Protein AF-A0A815EMI4-F1 (afdb_monomer_lite)

Secondary structure (DSSP, 8-state):
--SHHHHHHHHHHHHHHHHHHHHHHHHTT---SSHHHHHHHHHHHHHHHHHHHHHHHH-TT-SS-----TTTTS-HHHHHTSPPPP-PPPPP------------S---GGGGT--PPPPSSS--EEEE------S----TT-------EEEEEEEEEEETTEEEEEEE-SS---

pLDDT: mean 71.38, std 17.67, range [38.12, 97.75]

Structure (mmCIF, N/CA/C/O backbone):
data_AF-A0A815EMI4-F1
#
_entry.id   AF-A0A815EMI4-F1
#
loop_
_atom_site.group_PDB
_atom_site.id
_atom_site.type_symbol
_atom_site.label_atom_id
_atom_site.label_alt_id
_atom_site.label_comp_id
_atom_site.label_asym_id
_atom_site.label_entity_id
_atom_site.label_seq_id
_atom_site.pdbx_PDB_ins_code
_atom_site.Cartn_x
_atom_site.Cartn_y
_atom_site.Cartn_z
_atom_site.occupancy
_atom_site.B_iso_or_equiv
_atom_site.auth_seq_id
_atom_site.auth_comp_id
_atom_site.auth_asym_id
_atom_site.auth_atom_id
_atom_site.pdbx_PDB_model_num
ATOM 1 N N . MET A 1 1 ? -18.041 41.037 6.151 1.00 40.00 1 MET A N 1
ATOM 2 C CA . MET A 1 1 ? -18.654 39.851 5.514 1.00 40.00 1 MET A CA 1
ATOM 3 C C . MET A 1 1 ? -17.546 38.973 4.920 1.00 40.00 1 MET A C 1
ATOM 5 O O . MET A 1 1 ? -17.189 39.143 3.767 1.00 40.00 1 MET A O 1
ATOM 9 N N . LYS A 1 2 ? -16.897 38.127 5.737 1.00 45.59 2 LYS A N 1
ATOM 10 C CA . LYS A 1 2 ? -15.778 37.242 5.325 1.00 45.59 2 LYS A CA 1
ATOM 11 C C . LYS A 1 2 ? -15.864 35.826 5.931 1.00 45.59 2 LYS A C 1
ATOM 13 O O . LYS A 1 2 ? -14.931 35.052 5.795 1.00 45.59 2 LYS A O 1
ATOM 18 N N . LEU A 1 3 ? -16.990 35.471 6.566 1.00 38.12 3 LEU A N 1
ATOM 19 C CA . LEU A 1 3 ? -17.166 34.174 7.240 1.00 38.12 3 LEU A CA 1
ATOM 20 C C . LEU A 1 3 ? -17.794 33.065 6.371 1.00 38.12 3 LEU A C 1
ATOM 22 O O . LEU A 1 3 ? -17.819 31.919 6.796 1.00 38.12 3 LEU A O 1
ATOM 26 N N . ILE A 1 4 ? -18.286 33.363 5.164 1.00 48.69 4 ILE A N 1
ATOM 27 C CA . ILE A 1 4 ? -19.070 32.392 4.371 1.00 48.69 4 ILE A CA 1
ATOM 28 C C . ILE A 1 4 ? -18.174 31.449 3.537 1.00 48.69 4 ILE A C 1
ATOM 30 O O . ILE A 1 4 ? -18.550 30.313 3.279 1.00 48.69 4 ILE A O 1
ATOM 34 N N . LEU A 1 5 ? -16.951 31.860 3.175 1.00 44.97 5 LEU A N 1
ATOM 35 C CA . LEU A 1 5 ? -16.058 31.074 2.303 1.00 44.97 5 LEU A CA 1
ATOM 36 C C . LEU A 1 5 ? -15.395 29.863 2.991 1.00 44.97 5 LEU A C 1
ATOM 38 O O . LEU A 1 5 ? -15.211 28.833 2.350 1.00 44.97 5 LEU A O 1
ATOM 42 N N . LEU A 1 6 ? -15.080 29.949 4.289 1.00 44.69 6 LEU A N 1
ATOM 43 C CA . LEU A 1 6 ? -14.430 28.855 5.033 1.00 44.69 6 LEU A CA 1
ATOM 44 C C . LEU A 1 6 ? -15.368 27.659 5.277 1.00 44.69 6 LEU A C 1
ATOM 46 O O . LEU A 1 6 ? -14.940 26.514 5.163 1.00 44.69 6 LEU A O 1
ATOM 50 N N . PHE A 1 7 ? -16.654 27.907 5.544 1.00 42.59 7 PHE A N 1
ATOM 51 C CA . PHE A 1 7 ? -17.636 26.842 5.790 1.00 42.59 7 PHE A CA 1
ATOM 52 C C . PHE A 1 7 ? -18.002 26.051 4.524 1.00 42.59 7 PHE A C 1
ATOM 54 O O . PHE A 1 7 ? -18.195 24.838 4.597 1.00 42.59 7 PHE A O 1
ATOM 61 N N . VAL A 1 8 ? -18.055 26.706 3.358 1.00 50.44 8 VAL A N 1
ATOM 62 C CA . VAL A 1 8 ? -18.383 26.047 2.078 1.00 50.44 8 VAL A CA 1
ATOM 63 C C . VAL A 1 8 ? -17.237 25.146 1.603 1.00 50.44 8 VAL A C 1
ATOM 65 O O . VAL A 1 8 ? -17.483 24.014 1.187 1.00 50.44 8 VAL A O 1
ATOM 68 N N . LEU A 1 9 ? -15.984 25.602 1.725 1.00 54.84 9 LEU A N 1
ATOM 69 C CA . LEU A 1 9 ? -14.799 24.797 1.399 1.00 54.84 9 LEU A CA 1
ATOM 70 C C . LEU A 1 9 ? -14.659 23.581 2.325 1.00 54.84 9 LEU A C 1
ATOM 72 O O . LEU A 1 9 ? -14.424 22.474 1.845 1.00 54.84 9 LEU A O 1
ATOM 76 N N . PHE A 1 10 ? -14.875 23.756 3.633 1.00 52.19 10 PHE A N 1
ATOM 77 C CA . PHE A 1 10 ? -14.837 22.648 4.592 1.00 52.19 10 PHE A CA 1
ATOM 78 C C . PHE A 1 10 ? -15.934 21.605 4.310 1.00 52.19 10 PHE A C 1
ATOM 80 O O . PHE A 1 10 ? -15.658 20.407 4.294 1.00 52.19 10 PHE A O 1
ATOM 87 N N . GLY A 1 11 ? -17.158 22.040 3.986 1.00 53.66 11 GLY A N 1
ATOM 88 C CA . GLY A 1 11 ? -18.260 21.138 3.624 1.00 53.66 11 GLY A CA 1
ATOM 89 C C . GLY A 1 11 ? -18.010 20.312 2.351 1.00 53.66 11 GLY A C 1
ATOM 90 O O . GLY A 1 11 ? -18.341 19.124 2.309 1.00 53.66 11 GLY A O 1
ATOM 91 N N . ALA A 1 12 ? -17.383 20.896 1.324 1.00 64.00 12 ALA A N 1
ATOM 92 C CA . ALA A 1 12 ? -17.044 20.196 0.079 1.00 64.00 12 ALA A CA 1
ATOM 93 C C . ALA A 1 12 ? -15.925 19.149 0.266 1.00 64.00 12 ALA A C 1
ATOM 95 O O . ALA A 1 12 ? -16.001 18.050 -0.279 1.00 64.00 12 ALA A O 1
ATOM 96 N N . VAL A 1 13 ? -14.912 19.450 1.083 1.00 60.75 13 VAL A N 1
ATOM 97 C CA . VAL A 1 13 ? -13.820 18.506 1.387 1.00 60.75 13 VAL A CA 1
ATOM 98 C C . VAL A 1 13 ? -14.321 17.334 2.241 1.00 60.75 13 VAL A C 1
ATOM 100 O O . VAL A 1 13 ? -14.020 16.178 1.941 1.00 60.75 13 VAL A O 1
ATOM 103 N N . VAL A 1 14 ? -15.147 17.606 3.259 1.00 61.53 14 VAL A N 1
ATOM 104 C CA . VAL A 1 14 ? -15.719 16.568 4.138 1.00 61.53 14 VAL A CA 1
ATOM 105 C C . VAL A 1 14 ? -16.671 15.636 3.380 1.00 61.53 14 VAL A C 1
ATOM 107 O O . VAL A 1 14 ? -16.657 14.422 3.609 1.00 61.53 14 VAL A O 1
ATOM 110 N N . SER A 1 15 ? -17.483 16.173 2.463 1.00 66.31 15 SER A N 1
ATOM 111 C CA . SER A 1 15 ? -18.373 15.356 1.625 1.00 66.31 15 SER A CA 1
ATOM 112 C C . SER A 1 15 ? -17.598 14.471 0.644 1.00 66.31 15 SER A C 1
ATOM 114 O O . SER A 1 15 ? -17.951 13.301 0.495 1.00 66.31 15 SER A O 1
ATOM 116 N N . ASN A 1 16 ? -16.497 14.967 0.068 1.00 80.69 16 ASN A N 1
ATOM 117 C CA . ASN A 1 16 ? -15.642 14.186 -0.829 1.00 80.69 16 ASN A CA 1
ATOM 118 C C . ASN A 1 16 ? -14.945 13.016 -0.104 1.00 80.69 16 ASN A C 1
ATOM 120 O O . ASN A 1 16 ? -15.070 11.869 -0.523 1.00 80.69 16 ASN A O 1
ATOM 124 N N . LEU A 1 17 ? -14.322 13.260 1.056 1.00 86.69 17 LEU A N 1
ATOM 125 C CA . LEU A 1 17 ? -13.687 12.195 1.853 1.00 86.69 17 LEU A CA 1
ATOM 126 C C . LEU A 1 17 ? -14.692 11.149 2.360 1.00 86.69 17 LEU A C 1
ATOM 128 O O . LEU A 1 17 ? -14.374 9.966 2.473 1.00 86.69 17 LEU A O 1
ATOM 132 N N . SER A 1 18 ? -15.921 11.569 2.668 1.00 89.44 18 SER A N 1
ATOM 133 C CA . SER A 1 18 ? -16.979 10.642 3.084 1.00 89.44 18 SER A CA 1
ATOM 134 C C . SER A 1 18 ? -17.436 9.743 1.933 1.00 89.44 18 SER A C 1
ATOM 136 O O . SER A 1 18 ? -17.688 8.557 2.150 1.0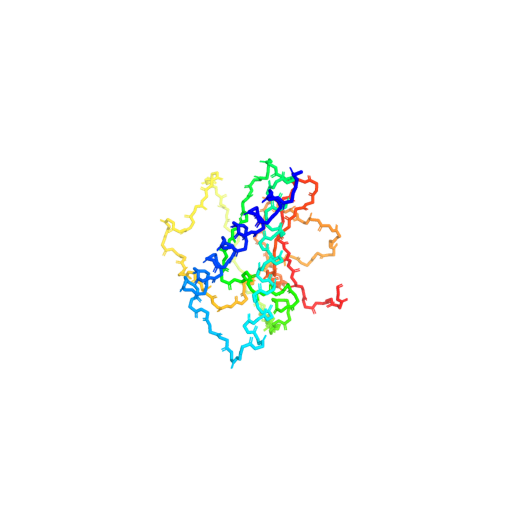0 89.44 18 SER A O 1
ATOM 138 N N . PHE A 1 19 ? -17.489 10.280 0.712 1.00 92.12 19 PHE A N 1
ATOM 139 C CA . PHE A 1 19 ? -17.741 9.498 -0.495 1.00 92.12 19 PHE A CA 1
ATOM 140 C C . PHE A 1 19 ? -16.586 8.532 -0.799 1.00 92.12 19 PHE A C 1
ATOM 142 O O . PHE A 1 19 ? -16.836 7.344 -1.006 1.00 92.12 19 PHE A O 1
ATOM 149 N N . GLU A 1 20 ? -15.334 9.001 -0.754 1.00 93.38 20 GLU A N 1
ATOM 150 C CA . GLU A 1 20 ? -14.140 8.166 -0.960 1.00 93.38 20 GLU A CA 1
ATOM 151 C C . GLU A 1 20 ? -14.076 7.011 0.045 1.00 93.38 20 GLU A C 1
ATOM 153 O O . GLU A 1 20 ? -13.843 5.872 -0.354 1.00 93.38 20 GLU A O 1
ATOM 158 N N . TRP A 1 21 ? -14.370 7.266 1.324 1.00 96.44 21 TRP A N 1
ATOM 159 C CA . TRP A 1 21 ? -14.460 6.221 2.348 1.00 96.44 21 TRP A CA 1
ATOM 160 C C . TRP A 1 21 ? -15.550 5.189 2.035 1.00 96.44 21 TRP A C 1
ATOM 162 O O . TRP A 1 21 ? -15.320 3.983 2.125 1.00 96.44 21 TRP A O 1
ATOM 172 N N . GLY A 1 22 ? -16.743 5.648 1.642 1.00 96.19 22 GLY A N 1
ATOM 173 C CA . GLY A 1 22 ? -17.843 4.764 1.256 1.00 96.19 22 GLY A CA 1
ATOM 174 C C . GLY A 1 22 ? -17.477 3.875 0.067 1.00 96.19 22 GLY A C 1
ATOM 175 O O . GLY A 1 22 ? -17.688 2.661 0.115 1.00 96.19 22 GLY A O 1
ATOM 176 N N . LYS A 1 23 ? -16.864 4.465 -0.964 1.00 95.69 23 LYS A N 1
ATOM 177 C CA . LYS A 1 23 ? -16.382 3.746 -2.145 1.00 95.69 23 LYS A CA 1
ATOM 178 C C . LYS A 1 23 ? -15.265 2.762 -1.803 1.00 95.69 23 LYS A C 1
ATOM 180 O O . LYS A 1 23 ? -15.336 1.616 -2.227 1.00 95.69 23 LYS A O 1
ATOM 185 N N . PHE A 1 24 ? -14.289 3.168 -0.994 1.00 97.19 24 PHE A N 1
ATOM 186 C CA . PHE A 1 24 ? -13.207 2.305 -0.522 1.00 97.19 24 PHE A CA 1
ATOM 187 C C . PHE A 1 24 ? -13.746 1.052 0.177 1.00 97.19 24 PHE A C 1
ATOM 189 O O . PHE A 1 24 ? -13.362 -0.067 -0.169 1.00 97.19 24 PHE A O 1
ATOM 196 N N . LYS A 1 25 ? -14.684 1.218 1.119 1.00 97.56 25 LYS A N 1
ATOM 197 C CA . LYS A 1 25 ? -15.293 0.075 1.807 1.00 97.56 25 LYS A CA 1
ATOM 198 C C . LYS A 1 25 ? -16.037 -0.849 0.845 1.00 97.56 25 LYS A C 1
ATOM 200 O O . LYS A 1 25 ? -15.968 -2.063 1.012 1.00 97.56 25 LYS A O 1
ATOM 205 N N . TYR A 1 26 ? -16.730 -0.284 -0.143 1.00 95.19 26 TYR A N 1
ATOM 206 C CA . TYR A 1 26 ? -17.453 -1.048 -1.157 1.00 95.19 26 TYR A CA 1
ATOM 207 C C . TYR A 1 26 ? -16.503 -1.840 -2.068 1.00 95.19 26 TYR A C 1
ATOM 209 O O . TYR A 1 26 ? -16.630 -3.059 -2.167 1.00 95.19 26 TYR A O 1
ATOM 217 N N . ASP A 1 27 ? -15.525 -1.167 -2.678 1.00 92.69 27 ASP A N 1
ATOM 218 C CA . ASP A 1 27 ? -14.595 -1.761 -3.644 1.00 92.69 27 ASP A CA 1
ATOM 219 C C . ASP A 1 27 ? -13.764 -2.888 -3.008 1.00 92.69 27 ASP A C 1
ATOM 221 O O . ASP A 1 27 ? -13.575 -3.942 -3.614 1.00 92.69 27 ASP A O 1
ATOM 225 N N . TYR A 1 28 ? -13.324 -2.697 -1.759 1.00 92.25 28 TYR A N 1
ATOM 226 C CA . TYR A 1 28 ? -12.482 -3.653 -1.030 1.00 92.25 28 TYR A CA 1
ATOM 227 C C . TYR A 1 28 ? -13.246 -4.494 -0.004 1.00 92.25 28 TYR A C 1
ATOM 229 O O . TYR A 1 28 ? -12.626 -5.119 0.857 1.00 92.25 28 TYR A O 1
ATOM 237 N N . LYS A 1 29 ? -14.585 -4.509 -0.084 1.00 94.69 29 LYS A N 1
ATOM 238 C CA . LYS A 1 29 ? -15.485 -5.337 0.743 1.00 94.69 29 LYS A CA 1
ATOM 239 C C . LYS A 1 29 ? -15.161 -5.275 2.242 1.00 94.69 29 LYS A C 1
ATOM 241 O O . LYS A 1 29 ? -15.190 -6.288 2.941 1.00 94.69 29 LYS A O 1
ATOM 246 N N . LYS A 1 30 ? -14.828 -4.083 2.736 1.00 95.25 30 LYS A N 1
ATOM 247 C CA . LYS A 1 30 ? -14.371 -3.880 4.112 1.00 95.25 30 LYS A CA 1
ATOM 248 C C . LYS A 1 30 ? -15.503 -4.109 5.101 1.00 95.25 30 LYS A C 1
ATOM 250 O O . LYS A 1 30 ? -16.600 -3.576 4.942 1.00 95.25 30 LYS A O 1
ATOM 255 N N . GLN A 1 31 ? -15.197 -4.866 6.146 1.00 94.06 31 GLN A N 1
ATOM 256 C CA . GLN A 1 31 ? -16.072 -5.096 7.285 1.00 94.06 31 GLN A CA 1
ATOM 257 C C . GLN A 1 31 ? -15.266 -4.879 8.560 1.00 94.06 31 GLN A C 1
ATOM 259 O O . GLN A 1 31 ? -14.111 -5.296 8.640 1.00 94.06 31 GLN A O 1
ATOM 264 N N . TYR A 1 32 ? -15.884 -4.220 9.534 1.00 96.44 32 TYR A N 1
ATOM 265 C CA . TYR A 1 32 ? -15.272 -3.899 10.816 1.00 96.44 32 TYR A CA 1
ATOM 266 C C . TYR A 1 32 ? -16.147 -4.464 11.927 1.00 96.44 32 TYR A C 1
ATOM 268 O O . TYR A 1 32 ? -17.375 -4.460 11.826 1.00 96.44 32 TYR A O 1
ATOM 276 N N . SER A 1 33 ? -15.514 -4.966 12.981 1.00 95.56 33 SER A N 1
ATOM 277 C CA . SER A 1 33 ? -16.192 -5.654 14.082 1.00 95.56 33 SER A CA 1
ATOM 278 C C . SER A 1 33 ? -17.031 -4.712 14.948 1.00 95.56 33 SER A C 1
ATOM 280 O O . SER A 1 33 ? -17.972 -5.144 15.613 1.00 95.56 33 SER A O 1
ATOM 282 N N . SER A 1 34 ? -16.701 -3.418 14.946 1.00 97.56 34 SER A N 1
ATOM 283 C CA . SER A 1 34 ? -17.382 -2.401 15.740 1.00 97.56 34 SER A CA 1
ATOM 284 C C . SER A 1 34 ? -17.316 -1.021 15.088 1.00 97.56 34 SER A C 1
ATOM 286 O O . SER A 1 34 ? -16.433 -0.732 14.281 1.00 97.56 34 SER A O 1
ATOM 288 N N . ALA A 1 35 ? -18.219 -0.127 15.500 1.00 97.06 35 ALA A N 1
ATOM 289 C CA . ALA A 1 35 ? -18.183 1.276 15.086 1.00 97.06 35 ALA A CA 1
ATOM 290 C C . ALA A 1 35 ? -16.916 2.005 15.571 1.00 97.06 35 ALA A C 1
ATOM 292 O O . ALA A 1 35 ? -16.452 2.935 14.915 1.00 97.06 35 ALA A O 1
ATOM 293 N N . ALA A 1 36 ? -16.350 1.583 16.708 1.00 97.44 36 ALA A N 1
ATOM 294 C CA . ALA A 1 36 ? -15.093 2.123 17.214 1.00 97.44 36 ALA A CA 1
ATOM 295 C C . ALA A 1 36 ? -13.925 1.761 16.286 1.00 97.44 36 ALA A C 1
ATOM 297 O O . ALA A 1 36 ? -13.177 2.650 15.885 1.00 97.44 36 ALA A O 1
ATOM 298 N N . GLU A 1 37 ? -13.833 0.488 15.881 1.00 96.94 37 GLU A N 1
ATOM 299 C CA . GLU A 1 37 ? -12.847 0.037 14.894 1.00 96.94 37 GLU A CA 1
ATOM 300 C C . GLU A 1 37 ? -13.055 0.752 13.556 1.00 96.94 37 GLU A C 1
ATOM 302 O O . GLU A 1 37 ? -12.107 1.291 12.998 1.00 96.94 37 GLU A O 1
ATOM 307 N N . GLU A 1 38 ? -14.288 0.825 13.047 1.00 97.56 38 GLU A N 1
ATOM 308 C CA . GLU A 1 38 ? -14.557 1.521 11.785 1.00 97.56 38 GLU A CA 1
ATOM 309 C C . GLU A 1 38 ? -14.108 2.988 11.836 1.00 97.56 38 GLU A C 1
ATOM 311 O O . GLU A 1 38 ? -13.515 3.491 10.879 1.00 97.56 38 GLU A O 1
ATOM 316 N N . ASN A 1 39 ? -14.364 3.677 12.951 1.00 97.00 39 ASN A N 1
ATOM 317 C CA . ASN A 1 39 ? -13.930 5.055 13.121 1.00 97.00 39 ASN A CA 1
ATOM 318 C C . ASN A 1 39 ? -12.400 5.169 13.137 1.00 97.00 39 ASN A C 1
ATOM 320 O O . ASN A 1 39 ? -11.863 6.050 12.469 1.00 97.00 39 ASN A O 1
ATOM 324 N N . GLU A 1 40 ? -11.698 4.278 13.839 1.00 97.00 40 GLU A N 1
ATOM 325 C CA . GLU A 1 40 ? -10.231 4.230 13.841 1.00 97.00 40 GLU A CA 1
ATOM 326 C C . GLU A 1 40 ? -9.670 3.979 12.432 1.00 97.00 40 GLU A C 1
ATOM 328 O O . GLU A 1 40 ? -8.810 4.723 11.955 1.00 97.00 40 GLU A O 1
ATOM 333 N N . ARG A 1 41 ? -10.218 2.991 11.720 1.00 97.75 41 ARG A N 1
ATOM 334 C CA . ARG A 1 41 ? -9.832 2.635 10.346 1.00 97.75 41 ARG A CA 1
ATOM 335 C C . ARG A 1 41 ? -10.080 3.776 9.368 1.00 97.75 41 ARG A C 1
ATOM 337 O O . ARG A 1 41 ? -9.258 4.014 8.485 1.00 97.75 41 ARG A O 1
ATOM 344 N N . ARG A 1 42 ? -11.164 4.529 9.563 1.00 96.81 42 ARG A N 1
ATOM 345 C CA . ARG A 1 42 ? -11.458 5.738 8.788 1.00 96.81 42 ARG A CA 1
ATOM 346 C C . ARG A 1 42 ? -10.431 6.845 9.031 1.00 96.81 42 ARG A C 1
ATOM 348 O O . ARG A 1 42 ? -10.081 7.526 8.073 1.00 96.81 42 ARG A O 1
ATOM 355 N N . GLN A 1 43 ? -9.947 7.035 10.262 1.00 96.06 43 GLN A N 1
ATOM 356 C CA . GLN A 1 43 ? -8.888 8.022 10.527 1.00 96.06 43 GLN A CA 1
ATOM 357 C C . GLN A 1 43 ? -7.587 7.634 9.822 1.00 96.06 43 GLN A C 1
ATOM 359 O O . GLN A 1 43 ? -7.035 8.447 9.087 1.00 96.06 43 GLN A O 1
ATOM 364 N N . ILE A 1 44 ? -7.170 6.369 9.942 1.00 96.69 44 ILE A N 1
ATOM 365 C CA . ILE A 1 44 ? -5.971 5.847 9.261 1.00 96.69 44 ILE A CA 1
ATOM 366 C C . ILE A 1 44 ? -6.093 6.012 7.740 1.00 96.69 44 ILE A C 1
ATOM 368 O O . ILE A 1 44 ? -5.148 6.428 7.075 1.00 96.69 44 ILE A O 1
ATOM 372 N N . PHE A 1 45 ? -7.271 5.725 7.181 1.00 96.94 45 PHE A N 1
ATOM 373 C CA . PHE A 1 45 ? -7.541 5.946 5.764 1.00 96.94 45 PHE A CA 1
ATOM 374 C C . PHE A 1 45 ? -7.334 7.409 5.363 1.00 96.94 45 PHE A C 1
ATOM 376 O O . PHE A 1 45 ? -6.625 7.667 4.394 1.00 96.94 45 PHE A O 1
ATOM 383 N N . ILE A 1 46 ? -7.906 8.362 6.106 1.00 94.88 46 ILE A N 1
ATOM 384 C CA . ILE A 1 46 ? -7.764 9.800 5.822 1.00 94.88 46 ILE A CA 1
ATOM 385 C C . ILE A 1 46 ? -6.289 10.221 5.889 1.00 94.88 46 ILE A C 1
ATOM 387 O O . ILE A 1 46 ? -5.798 10.852 4.955 1.00 94.88 46 ILE A O 1
ATOM 391 N N . GLU A 1 47 ? -5.566 9.806 6.930 1.00 94.12 47 GLU A N 1
ATOM 392 C CA . GLU A 1 47 ? -4.131 10.083 7.080 1.00 94.12 47 GLU A CA 1
ATOM 393 C C . GLU A 1 47 ? -3.318 9.539 5.894 1.00 94.12 47 GLU A C 1
ATOM 395 O O . GLU A 1 47 ? -2.455 10.228 5.342 1.00 94.12 47 GLU A O 1
ATOM 400 N N . ASN A 1 48 ? -3.626 8.321 5.444 1.00 93.81 48 ASN A N 1
ATOM 401 C CA . ASN A 1 48 ? -2.967 7.714 4.293 1.00 93.81 48 ASN A CA 1
ATOM 402 C C . ASN A 1 48 ? -3.311 8.430 2.976 1.00 93.81 48 ASN A C 1
ATOM 404 O O . ASN A 1 48 ? -2.415 8.619 2.151 1.00 93.81 48 ASN A O 1
ATOM 408 N N . ILE A 1 49 ? -4.561 8.866 2.773 1.00 93.56 49 ILE A N 1
ATOM 409 C CA . ILE A 1 49 ? -4.951 9.703 1.625 1.00 93.56 49 ILE A CA 1
ATOM 410 C C . ILE A 1 49 ? -4.124 10.991 1.596 1.00 93.56 49 ILE A C 1
ATOM 412 O O . ILE A 1 49 ? -3.563 11.340 0.552 1.00 93.56 49 ILE A O 1
ATOM 416 N N . ASP A 1 50 ? -4.016 11.677 2.731 1.00 92.50 50 ASP A N 1
ATOM 417 C CA . ASP A 1 50 ? -3.271 12.931 2.829 1.00 92.50 50 ASP A CA 1
ATOM 418 C C . ASP A 1 50 ? -1.778 12.710 2.562 1.00 92.50 50 ASP A C 1
ATOM 420 O O . ASP A 1 50 ? -1.155 13.491 1.834 1.00 92.50 50 ASP A O 1
ATOM 424 N N . ARG A 1 51 ? -1.213 11.595 3.043 1.00 90.00 51 ARG A N 1
ATOM 425 C CA . ARG A 1 51 ? 0.168 11.193 2.741 1.00 90.00 51 ARG A CA 1
ATOM 426 C C . ARG A 1 51 ? 0.383 10.949 1.246 1.00 90.00 51 ARG A C 1
ATOM 428 O O . ARG A 1 51 ? 1.368 11.432 0.692 1.00 90.00 51 ARG A O 1
ATOM 435 N N . MET A 1 52 ? -0.533 10.235 0.587 1.00 88.50 52 MET A N 1
ATOM 436 C CA . MET A 1 52 ? -0.458 9.962 -0.856 1.00 88.50 52 MET A CA 1
ATOM 437 C C . MET A 1 52 ? -0.518 11.249 -1.680 1.00 88.50 52 MET A C 1
ATOM 439 O O . MET A 1 52 ? 0.342 11.470 -2.535 1.00 88.50 52 MET A O 1
ATOM 443 N N . ARG A 1 53 ? -1.489 12.124 -1.389 1.00 89.50 53 ARG A N 1
ATOM 444 C CA . ARG A 1 53 ? -1.658 13.407 -2.088 1.00 89.50 53 ARG A CA 1
ATOM 445 C C . ARG A 1 53 ? -0.442 14.310 -1.890 1.00 89.50 53 ARG A C 1
ATOM 447 O O . ARG A 1 53 ? 0.069 14.863 -2.862 1.00 89.50 53 ARG A O 1
ATOM 454 N N . SER A 1 54 ? 0.062 14.402 -0.658 1.00 88.75 54 SER A N 1
ATOM 455 C CA . SER A 1 54 ? 1.257 15.192 -0.336 1.00 88.75 54 SER A CA 1
ATOM 456 C C . SER A 1 54 ? 2.493 14.676 -1.070 1.00 88.75 54 SER A C 1
ATOM 458 O O . SER A 1 54 ? 3.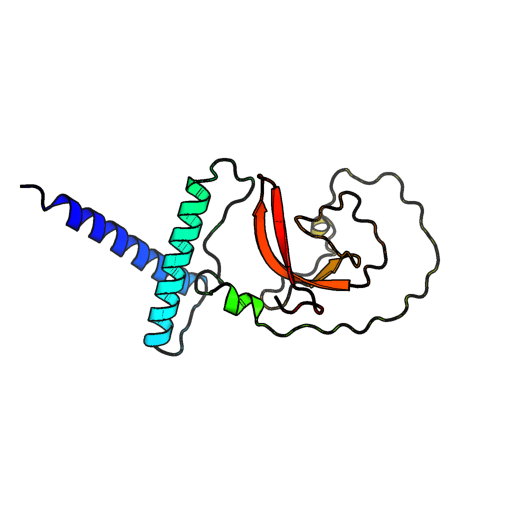279 15.467 -1.593 1.00 88.75 54 SER A O 1
ATOM 460 N N . TYR A 1 55 ? 2.654 13.353 -1.161 1.00 85.88 55 TYR A N 1
ATOM 461 C CA . TYR A 1 55 ? 3.755 12.741 -1.898 1.00 85.88 55 TYR A CA 1
ATOM 462 C C . TYR A 1 55 ? 3.687 13.083 -3.391 1.00 85.88 55 TYR A C 1
ATOM 464 O O . TYR A 1 55 ? 4.647 13.624 -3.933 1.00 85.88 55 TYR A O 1
ATOM 472 N N . GLN A 1 56 ? 2.538 12.859 -4.035 1.00 85.19 56 GLN A N 1
ATOM 473 C CA . GLN A 1 56 ? 2.351 13.142 -5.465 1.00 85.19 56 GLN A CA 1
ATOM 474 C C . GLN A 1 56 ? 2.538 14.624 -5.801 1.00 85.19 56 GLN A C 1
ATOM 476 O O . GLN A 1 56 ? 3.115 14.955 -6.832 1.00 85.19 56 GLN A O 1
ATOM 481 N N . GLN A 1 57 ? 2.084 15.523 -4.926 1.00 89.19 57 GLN A N 1
ATOM 482 C CA . GLN A 1 57 ? 2.262 16.960 -5.121 1.00 89.19 57 GLN A CA 1
ATOM 483 C C . GLN A 1 57 ? 3.728 17.395 -4.982 1.00 89.19 57 GLN A C 1
ATOM 485 O O . GLN A 1 57 ? 4.173 18.283 -5.705 1.00 89.19 57 GLN A O 1
ATOM 490 N N . SER A 1 58 ? 4.468 16.801 -4.043 1.00 90.12 58 SER A N 1
ATOM 491 C CA . SER A 1 58 ? 5.878 17.140 -3.796 1.00 90.12 58 SER A CA 1
ATOM 492 C C . SER A 1 58 ? 6.852 16.446 -4.750 1.00 90.12 58 SER A C 1
ATOM 494 O O . SER A 1 58 ? 7.987 16.897 -4.874 1.00 90.12 58 SER A O 1
ATOM 496 N N . HIS A 1 59 ? 6.413 15.391 -5.443 1.00 88.44 59 HIS A N 1
ATOM 497 C CA . HIS A 1 59 ? 7.229 14.604 -6.368 1.00 88.44 59 HIS A CA 1
ATOM 498 C C . HIS A 1 59 ? 6.551 14.491 -7.746 1.00 88.44 59 HIS A C 1
ATOM 500 O O . HIS A 1 59 ? 6.173 13.391 -8.154 1.00 88.44 59 HIS A O 1
ATOM 506 N N . PRO A 1 60 ? 6.394 15.608 -8.487 1.00 90.75 60 PRO A N 1
ATOM 507 C CA . PRO A 1 60 ? 5.761 15.594 -9.809 1.00 90.75 60 PRO A CA 1
ATOM 508 C C . PRO A 1 60 ? 6.523 14.738 -10.833 1.00 90.75 60 PRO A C 1
ATOM 510 O O . PRO A 1 60 ? 5.915 14.230 -11.771 1.00 90.75 60 PRO A O 1
ATOM 513 N N . ASP A 1 61 ? 7.826 14.536 -10.617 1.00 93.00 61 ASP A N 1
ATOM 514 C CA . ASP A 1 61 ? 8.709 13.752 -11.487 1.00 93.00 61 ASP A CA 1
ATOM 515 C C . ASP A 1 61 ? 8.864 12.289 -11.026 1.00 93.00 61 ASP A C 1
ATOM 517 O O . ASP A 1 61 ? 9.746 11.570 -11.500 1.00 93.00 61 ASP A O 1
ATOM 521 N N . ALA A 1 62 ? 8.043 11.829 -10.073 1.00 87.19 62 ALA A N 1
ATOM 522 C CA . ALA A 1 62 ? 8.082 10.445 -9.616 1.00 87.19 62 ALA A CA 1
ATOM 523 C C . ALA A 1 62 ? 7.800 9.478 -10.779 1.00 87.19 62 ALA A C 1
ATOM 525 O O . ALA A 1 62 ? 6.829 9.617 -11.521 1.00 87.19 62 ALA A O 1
ATOM 526 N N . THR A 1 63 ? 8.621 8.435 -10.898 1.00 88.75 63 THR A N 1
ATOM 527 C CA . THR A 1 63 ? 8.468 7.381 -11.918 1.00 88.75 63 THR A CA 1
ATOM 528 C C . THR A 1 63 ? 7.391 6.352 -11.567 1.00 88.75 63 THR A C 1
ATOM 530 O O . THR A 1 63 ? 7.154 5.411 -12.323 1.00 88.75 63 THR A O 1
ATOM 533 N N . PHE A 1 64 ? 6.727 6.524 -10.424 1.00 80.69 64 PHE A N 1
ATOM 534 C CA . PHE A 1 64 ? 5.638 5.682 -9.957 1.00 80.69 64 PHE A CA 1
ATOM 535 C C . PHE A 1 64 ? 4.520 6.529 -9.357 1.00 80.69 64 PHE A C 1
ATOM 537 O O . PHE A 1 64 ? 4.710 7.672 -8.941 1.00 80.69 64 PHE A O 1
ATOM 544 N N . THR A 1 65 ? 3.340 5.927 -9.269 1.00 79.56 65 THR A N 1
ATOM 545 C CA . THR A 1 65 ? 2.161 6.547 -8.670 1.00 79.56 65 THR A CA 1
ATOM 546 C C . THR A 1 65 ? 1.702 5.759 -7.461 1.00 79.56 65 THR A C 1
ATOM 548 O O . THR A 1 65 ? 1.738 4.529 -7.466 1.00 79.56 65 THR A O 1
ATOM 551 N N . VAL A 1 66 ? 1.184 6.466 -6.463 1.00 82.00 66 VAL A N 1
ATOM 552 C CA . VAL A 1 66 ? 0.499 5.854 -5.326 1.00 82.00 66 VAL A CA 1
ATOM 553 C C . VAL A 1 66 ? -1.012 6.005 -5.502 1.00 82.00 66 VAL A C 1
ATOM 555 O O . VAL A 1 66 ? -1.483 7.027 -5.996 1.00 82.00 66 VAL A O 1
ATOM 558 N N . ALA A 1 67 ? -1.776 4.981 -5.128 1.00 87.56 67 ALA A N 1
ATOM 559 C CA . ALA A 1 67 ? -3.227 4.969 -5.261 1.00 87.56 67 ALA A CA 1
ATOM 560 C C . ALA A 1 67 ? -3.889 4.192 -4.118 1.00 87.56 67 ALA A C 1
ATOM 562 O O . ALA A 1 67 ? -3.261 3.345 -3.479 1.00 87.56 67 ALA A O 1
ATOM 563 N N . ILE A 1 68 ? -5.180 4.464 -3.904 1.00 91.44 68 ILE A N 1
ATOM 564 C CA . ILE A 1 68 ? -6.018 3.751 -2.935 1.00 91.44 68 ILE A CA 1
ATOM 565 C C . ILE A 1 68 ? -6.052 2.260 -3.291 1.00 91.44 68 ILE A C 1
ATOM 567 O O . ILE A 1 68 ? -6.433 1.884 -4.398 1.00 91.44 68 ILE A O 1
ATOM 571 N N . ASN A 1 69 ? -5.716 1.416 -2.323 1.00 90.12 69 ASN A N 1
ATOM 572 C CA . ASN A 1 69 ? -5.723 -0.044 -2.414 1.00 90.12 69 ASN A CA 1
ATOM 573 C C . ASN A 1 69 ? -6.322 -0.670 -1.145 1.00 90.12 69 ASN A C 1
ATOM 575 O O . ASN A 1 69 ? -6.576 0.030 -0.170 1.00 90.12 69 ASN A O 1
ATOM 579 N N . HIS A 1 70 ? -6.491 -1.992 -1.107 1.00 90.50 70 HIS A N 1
ATOM 580 C CA . HIS A 1 70 ? -7.071 -2.698 0.041 1.00 90.50 70 HIS A CA 1
ATOM 581 C C . HIS A 1 70 ? -6.306 -2.519 1.370 1.00 90.50 70 HIS A C 1
ATOM 583 O O . HIS A 1 70 ? -6.843 -2.892 2.405 1.00 90.50 70 HIS A O 1
ATOM 589 N N . LEU A 1 71 ? -5.101 -1.946 1.392 1.00 91.31 71 LEU A N 1
ATOM 590 C CA . LEU A 1 71 ? -4.314 -1.685 2.605 1.00 91.31 71 LEU A CA 1
ATOM 591 C C . LEU A 1 71 ? -4.404 -0.229 3.078 1.00 91.31 71 LEU A C 1
ATOM 593 O O . LEU A 1 71 ? -3.778 0.134 4.068 1.00 91.31 71 LEU A O 1
ATOM 597 N N . THR A 1 72 ? -5.177 0.625 2.402 1.00 93.81 72 THR A N 1
ATOM 598 C CA . THR A 1 72 ? -5.207 2.070 2.704 1.00 93.81 72 THR A CA 1
ATOM 599 C C . THR A 1 72 ? -5.758 2.385 4.105 1.00 93.81 72 THR A C 1
ATOM 601 O O . THR A 1 72 ? -5.473 3.448 4.637 1.00 93.81 72 THR A O 1
ATOM 604 N N . ASP A 1 73 ? -6.479 1.468 4.757 1.00 96.06 73 ASP A N 1
ATOM 605 C CA . ASP A 1 73 ? -6.951 1.587 6.151 1.00 96.06 73 ASP A CA 1
ATOM 606 C C . ASP A 1 73 ? -6.046 0.873 7.181 1.00 96.06 73 ASP A C 1
ATOM 608 O O . ASP A 1 73 ? -6.485 0.550 8.294 1.00 96.06 73 ASP A O 1
ATOM 612 N N . ARG A 1 74 ? -4.801 0.558 6.805 1.00 91.81 74 ARG A N 1
ATOM 613 C CA . ARG A 1 74 ? -3.801 -0.091 7.664 1.00 91.81 74 ARG A CA 1
ATOM 614 C C . ARG A 1 74 ? -2.651 0.857 7.970 1.00 91.81 74 ARG A C 1
ATOM 616 O O . ARG A 1 74 ? -2.247 1.664 7.129 1.00 91.81 74 ARG A O 1
ATOM 623 N N . ARG A 1 75 ? -2.107 0.732 9.177 1.00 87.25 75 ARG A N 1
ATOM 624 C CA . ARG A 1 75 ? -0.831 1.342 9.545 1.00 87.25 75 ARG A CA 1
ATOM 625 C C . ARG A 1 75 ? 0.316 0.453 9.095 1.00 87.25 75 ARG A C 1
ATOM 627 O O . ARG A 1 75 ? 0.171 -0.767 9.016 1.00 87.25 75 ARG A O 1
ATOM 634 N N . ILE A 1 76 ? 1.471 1.056 8.836 1.00 77.81 76 ILE A N 1
ATOM 635 C CA . ILE A 1 76 ? 2.651 0.309 8.396 1.00 77.81 76 ILE A CA 1
ATOM 636 C C . ILE A 1 76 ? 3.071 -0.734 9.442 1.00 77.81 76 ILE A C 1
ATOM 638 O O . ILE A 1 76 ? 3.450 -1.845 9.083 1.00 77.81 76 ILE A O 1
ATOM 642 N N . GLU A 1 77 ? 2.894 -0.439 10.730 1.00 80.19 77 GLU A N 1
ATOM 643 C CA . GLU A 1 77 ? 3.219 -1.332 11.846 1.00 80.19 77 GLU A CA 1
ATOM 644 C C . GLU A 1 77 ? 2.390 -2.631 11.821 1.00 80.19 77 GLU A C 1
ATOM 646 O O . GLU A 1 77 ? 2.878 -3.706 12.180 1.00 80.19 77 GLU A O 1
ATOM 651 N N . GLU A 1 78 ? 1.143 -2.560 11.350 1.00 78.75 78 GLU A N 1
ATOM 652 C CA . GLU A 1 78 ? 0.261 -3.724 11.196 1.00 78.75 78 GLU A CA 1
ATOM 653 C C . GLU A 1 78 ? 0.699 -4.617 10.032 1.00 78.75 78 GLU A C 1
ATOM 6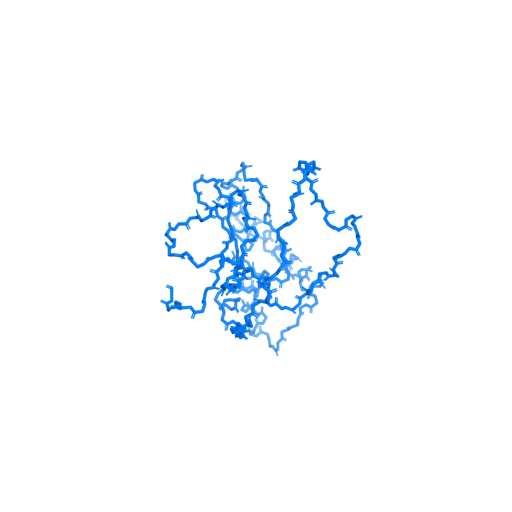55 O O . GLU A 1 78 ? 0.543 -5.833 10.084 1.00 78.75 78 GLU A O 1
ATOM 660 N N . LEU A 1 79 ? 1.280 -4.023 8.988 1.00 74.56 79 LEU A N 1
ATOM 661 C CA . LEU A 1 79 ? 1.759 -4.757 7.817 1.00 74.56 79 LEU A CA 1
ATOM 662 C C . LEU A 1 79 ? 3.074 -5.489 8.108 1.00 74.56 79 LEU A C 1
ATOM 664 O O . LEU A 1 79 ? 3.312 -6.581 7.594 1.00 74.56 79 LEU A O 1
ATOM 668 N N . VAL A 1 80 ? 3.927 -4.917 8.962 1.00 65.75 80 VAL A N 1
ATOM 669 C CA . VAL A 1 80 ? 5.263 -5.469 9.249 1.00 65.75 80 VAL A CA 1
ATOM 670 C C . VAL A 1 80 ? 5.297 -6.455 10.421 1.00 65.75 80 VAL A C 1
ATOM 672 O O . VAL A 1 80 ? 6.317 -7.121 10.624 1.00 65.75 80 VAL A O 1
ATOM 675 N N . SER A 1 81 ? 4.213 -6.589 11.188 1.00 60.59 81 SER A N 1
ATOM 676 C CA . SER A 1 81 ? 4.131 -7.445 12.387 1.00 60.59 81 SER A CA 1
ATOM 677 C C . SER A 1 81 ? 3.654 -8.886 12.127 1.00 60.59 81 SER A C 1
ATOM 679 O O . SER A 1 81 ? 3.571 -9.677 13.065 1.00 60.59 81 SER A O 1
ATOM 681 N N . GLY A 1 82 ? 3.400 -9.261 10.867 1.00 54.78 82 GLY A N 1
ATOM 682 C CA . GLY A 1 82 ? 2.920 -10.594 10.484 1.00 54.78 82 GLY A CA 1
ATOM 683 C C . GLY A 1 82 ? 3.898 -11.766 10.729 1.00 54.78 82 GLY A C 1
ATOM 684 O O . GLY A 1 82 ? 5.076 -11.551 11.050 1.00 54.78 82 GLY A O 1
ATOM 685 N N . PRO A 1 83 ? 3.418 -13.021 10.561 1.00 45.22 83 PRO A N 1
ATOM 686 C CA . PRO A 1 83 ? 4.197 -14.236 10.790 1.00 45.22 83 PRO A CA 1
ATOM 687 C C . PRO A 1 83 ? 5.485 -14.240 9.966 1.00 45.22 83 PRO A C 1
ATOM 689 O O . PRO A 1 83 ? 5.461 -14.082 8.745 1.00 45.22 83 PRO A O 1
ATOM 692 N N . LYS A 1 84 ? 6.621 -14.450 10.635 1.00 49.84 84 LYS A N 1
ATOM 693 C CA . LYS A 1 84 ? 7.907 -14.647 9.964 1.00 49.84 84 LYS A CA 1
ATOM 694 C C . LYS A 1 84 ? 7.904 -16.038 9.328 1.00 49.84 84 LYS A C 1
ATOM 696 O O . LYS A 1 84 ? 7.711 -17.026 10.033 1.00 49.84 84 LYS A O 1
ATOM 701 N N . VAL A 1 85 ? 8.117 -16.128 8.018 1.00 46.25 85 VAL A N 1
ATOM 702 C CA . VAL A 1 85 ? 8.272 -17.427 7.353 1.00 46.25 85 VAL A CA 1
ATOM 703 C C . VAL A 1 85 ? 9.681 -17.949 7.623 1.00 46.25 85 VAL A C 1
ATOM 705 O O . VAL A 1 85 ? 10.660 -17.257 7.353 1.00 46.25 85 VAL A O 1
ATOM 708 N N . HIS A 1 86 ? 9.781 -19.154 8.185 1.00 41.06 86 HIS A N 1
ATOM 709 C CA . HIS A 1 86 ? 11.047 -19.858 8.372 1.00 41.06 86 HIS A CA 1
ATOM 710 C C . HIS A 1 86 ? 11.213 -20.869 7.237 1.00 41.06 86 HIS A C 1
ATOM 712 O O . HIS A 1 86 ? 10.396 -21.778 7.100 1.00 41.06 86 HIS A O 1
ATOM 718 N N . PHE A 1 87 ? 12.245 -20.698 6.414 1.00 44.97 87 PHE A N 1
ATOM 719 C CA . PHE A 1 87 ? 12.590 -21.644 5.357 1.00 44.97 87 PHE A CA 1
ATOM 720 C C . PHE A 1 87 ? 13.861 -22.395 5.757 1.00 44.97 87 PHE A C 1
ATOM 722 O O . PHE A 1 87 ? 14.908 -21.783 5.957 1.00 44.97 87 PHE A O 1
ATOM 729 N N . GLU A 1 88 ? 13.768 -23.720 5.882 1.00 40.91 88 GLU A N 1
ATOM 730 C CA . GLU A 1 88 ? 14.934 -24.578 6.098 1.00 40.91 88 GLU A CA 1
ATOM 731 C C . GLU A 1 88 ? 15.708 -24.743 4.784 1.00 40.91 88 GLU A C 1
ATOM 733 O O . GLU A 1 88 ? 15.169 -25.209 3.775 1.00 40.91 88 GLU A O 1
ATOM 738 N N . ALA A 1 89 ? 16.988 -24.372 4.797 1.00 45.50 89 ALA A N 1
ATOM 739 C CA . ALA A 1 89 ? 17.870 -24.530 3.651 1.00 45.50 89 ALA A CA 1
ATOM 740 C C . ALA A 1 89 ? 18.095 -26.022 3.343 1.00 45.50 89 ALA A C 1
ATOM 742 O O . ALA A 1 89 ? 18.556 -26.785 4.195 1.00 45.50 89 ALA A O 1
ATOM 743 N N . ARG A 1 90 ? 17.812 -26.442 2.104 1.00 47.88 90 ARG A N 1
ATOM 744 C CA . ARG A 1 90 ? 18.221 -27.754 1.584 1.00 47.88 90 ARG A CA 1
ATOM 745 C C . ARG A 1 90 ? 19.510 -27.601 0.770 1.00 47.88 90 ARG A C 1
ATOM 747 O O . ARG A 1 90 ? 19.570 -26.696 -0.058 1.00 47.88 90 ARG A O 1
ATOM 754 N N . PRO A 1 91 ? 20.517 -28.478 0.937 1.00 48.53 91 PRO A N 1
ATOM 755 C CA . PRO A 1 91 ? 21.709 -28.445 0.097 1.00 48.53 91 PRO A CA 1
ATOM 756 C C . PRO A 1 91 ? 21.345 -28.790 -1.353 1.00 48.53 91 PRO A C 1
ATOM 758 O O . PRO A 1 91 ? 20.741 -29.835 -1.608 1.00 48.53 91 PRO A O 1
ATOM 761 N N . ALA A 1 92 ? 21.716 -27.933 -2.304 1.00 55.31 92 ALA A N 1
ATOM 762 C CA . ALA A 1 92 ? 21.514 -28.192 -3.725 1.00 55.31 92 ALA A CA 1
ATOM 763 C C . ALA A 1 92 ? 22.591 -29.145 -4.276 1.00 55.31 92 ALA A C 1
ATOM 765 O O . ALA A 1 92 ? 23.790 -28.971 -4.052 1.00 55.31 92 ALA A O 1
ATOM 766 N N . LEU A 1 93 ? 22.155 -30.160 -5.028 1.00 47.88 93 LEU A N 1
ATOM 767 C CA . LEU A 1 93 ? 23.022 -31.020 -5.833 1.00 47.88 93 LEU A CA 1
ATOM 768 C C . LEU A 1 93 ? 23.369 -30.280 -7.129 1.00 47.88 93 LEU A C 1
ATOM 770 O O . LEU A 1 93 ? 22.591 -30.276 -8.080 1.00 47.88 93 LEU A O 1
ATOM 774 N N . LEU A 1 94 ? 24.537 -29.644 -7.164 1.00 50.75 94 LEU A N 1
ATOM 775 C CA . LEU A 1 94 ? 25.035 -28.949 -8.348 1.00 50.75 94 LEU A CA 1
ATOM 776 C C . LEU A 1 94 ? 25.366 -29.960 -9.459 1.00 50.75 94 LEU A C 1
ATOM 778 O O . LEU A 1 94 ? 26.185 -30.857 -9.240 1.00 50.75 94 LEU A O 1
ATOM 782 N N . LYS A 1 95 ? 24.815 -29.791 -10.669 1.00 50.31 95 LYS A N 1
ATOM 783 C CA . LYS A 1 95 ? 25.484 -30.271 -11.890 1.00 50.31 95 LYS A CA 1
ATOM 784 C C . LYS A 1 95 ? 25.055 -29.513 -13.149 1.00 50.31 95 LYS A C 1
ATOM 786 O O . LYS A 1 95 ? 23.935 -29.657 -13.625 1.00 50.31 95 LYS A O 1
ATOM 791 N N . ASN A 1 96 ? 26.067 -28.840 -13.703 1.00 51.84 96 ASN A N 1
ATOM 792 C CA . ASN A 1 96 ? 26.233 -28.292 -15.053 1.00 51.84 96 ASN A CA 1
ATOM 793 C C . ASN A 1 96 ? 25.811 -26.828 -15.248 1.00 51.84 96 ASN A C 1
ATOM 795 O O . ASN A 1 96 ? 24.634 -26.491 -15.302 1.00 51.84 96 ASN A O 1
ATOM 799 N N . SER A 1 97 ? 26.822 -25.975 -15.434 1.00 55.72 97 SER A N 1
ATOM 800 C CA . SER A 1 97 ? 26.686 -24.632 -15.988 1.00 55.72 97 SER A CA 1
ATOM 801 C C . SER A 1 97 ? 26.303 -24.728 -17.467 1.00 55.72 97 SER A C 1
ATOM 803 O O . SER A 1 97 ? 27.008 -25.338 -18.271 1.00 55.72 97 SER A O 1
ATOM 805 N N . ILE A 1 98 ? 25.168 -24.136 -17.832 1.00 57.34 98 ILE A N 1
ATOM 806 C CA . ILE A 1 98 ? 24.744 -23.989 -19.226 1.00 57.34 98 ILE A CA 1
ATOM 807 C C . ILE A 1 98 ? 25.163 -22.590 -19.677 1.00 57.34 98 ILE A C 1
ATOM 809 O O . ILE A 1 98 ? 24.806 -21.598 -19.049 1.00 57.34 98 ILE A O 1
ATOM 813 N N . GLU A 1 99 ? 25.942 -22.503 -20.754 1.00 62.62 99 GLU A N 1
ATOM 814 C CA . GLU A 1 99 ? 26.333 -21.226 -21.353 1.00 62.62 99 GLU A CA 1
ATOM 815 C C . GLU A 1 99 ? 25.128 -20.643 -22.118 1.00 62.62 99 GLU A C 1
ATOM 817 O O . GLU A 1 99 ? 24.704 -21.190 -23.138 1.00 62.62 99 GLU A O 1
ATOM 822 N N . VAL A 1 100 ? 24.542 -19.553 -21.618 1.00 60.84 100 VAL A N 1
ATOM 823 C CA . VAL A 1 100 ? 23.372 -18.907 -22.235 1.00 60.84 100 VAL A CA 1
ATOM 824 C C . VAL A 1 100 ? 23.841 -17.778 -23.159 1.00 60.84 100 VAL A C 1
ATOM 826 O O . VAL A 1 100 ? 24.475 -16.826 -22.712 1.00 60.84 100 VAL A O 1
ATOM 829 N N . LYS A 1 101 ? 23.528 -17.871 -24.458 1.00 74.69 101 LYS A N 1
ATOM 830 C CA . LYS A 1 101 ? 23.810 -16.841 -25.481 1.00 74.69 101 LYS A CA 1
ATOM 831 C C . LYS A 1 101 ? 22.495 -16.297 -26.051 1.00 74.69 101 LYS A C 1
ATOM 833 O O . LYS A 1 101 ? 21.521 -17.038 -26.132 1.00 74.69 101 LYS A O 1
ATOM 838 N N . ASN A 1 102 ? 22.495 -15.038 -26.502 1.00 76.25 102 ASN A N 1
ATOM 839 C CA . ASN A 1 102 ? 21.362 -14.358 -27.159 1.00 76.25 102 ASN A CA 1
ATOM 840 C C . ASN A 1 102 ? 20.127 -14.121 -26.264 1.00 76.25 102 ASN A C 1
ATOM 842 O O . ASN A 1 102 ? 19.010 -14.493 -26.624 1.00 76.25 102 ASN A O 1
ATOM 846 N N . LEU A 1 103 ? 20.317 -13.490 -25.103 1.00 74.69 103 LEU A N 1
ATOM 847 C CA . LEU A 1 103 ? 19.200 -13.053 -24.261 1.00 74.69 103 LEU A CA 1
ATOM 848 C C . LEU A 1 103 ? 18.527 -11.786 -24.822 1.00 74.69 103 LEU A C 1
ATOM 850 O O . LEU A 1 103 ? 19.216 -10.929 -25.379 1.00 74.69 103 LEU A O 1
ATOM 854 N N . PRO A 1 104 ? 17.196 -11.651 -24.682 1.00 78.75 104 PRO A N 1
ATOM 855 C CA . PRO A 1 104 ? 16.487 -10.433 -25.060 1.00 78.75 104 PRO A CA 1
ATOM 856 C C . PRO A 1 104 ? 16.767 -9.288 -24.071 1.00 78.75 104 PRO A C 1
ATOM 858 O O . PRO A 1 104 ? 17.038 -9.531 -22.898 1.00 78.75 104 PRO A O 1
ATOM 861 N N . GLU A 1 105 ? 16.630 -8.040 -24.532 1.00 80.06 105 GLU A N 1
ATOM 862 C CA . GLU A 1 105 ? 16.765 -6.827 -23.699 1.00 80.06 105 GLU A CA 1
ATOM 863 C C . GLU A 1 105 ? 15.699 -6.749 -22.592 1.00 80.06 105 GLU A C 1
ATOM 865 O O . GLU A 1 105 ? 15.948 -6.235 -21.506 1.00 80.06 105 GLU A O 1
ATOM 870 N N . SER A 1 106 ? 14.511 -7.305 -22.843 1.00 66.62 106 SER A N 1
ATOM 871 C CA . SER A 1 106 ? 13.471 -7.494 -21.833 1.00 66.62 106 SER A CA 1
ATOM 872 C C . SER A 1 106 ? 12.738 -8.813 -22.059 1.00 66.62 106 SER A C 1
ATOM 874 O O . SER A 1 106 ? 12.540 -9.258 -23.192 1.00 66.62 106 SER A O 1
ATOM 876 N N . LEU A 1 107 ? 12.339 -9.459 -20.965 1.00 71.94 107 LEU A N 1
ATOM 877 C CA . LEU A 1 107 ? 11.572 -10.696 -20.996 1.00 71.94 107 LEU A CA 1
ATOM 878 C C . LEU A 1 107 ? 10.452 -10.633 -19.965 1.00 71.94 107 LEU A C 1
ATOM 880 O O . LEU A 1 107 ? 10.700 -10.549 -18.767 1.00 71.94 107 LEU A O 1
ATOM 884 N N . ASP A 1 108 ? 9.216 -10.731 -20.445 1.00 72.25 108 ASP A N 1
ATOM 885 C CA . ASP A 1 108 ? 8.038 -10.859 -19.597 1.00 72.25 108 ASP A CA 1
ATOM 886 C C . ASP A 1 108 ? 7.563 -12.317 -19.566 1.00 72.25 108 ASP A C 1
ATOM 888 O O . ASP A 1 108 ? 6.965 -12.817 -20.524 1.00 72.25 108 ASP A O 1
ATOM 892 N N . TRP A 1 109 ? 7.814 -13.004 -18.452 1.00 68.44 109 TRP A N 1
ATOM 893 C CA . TRP A 1 109 ? 7.439 -14.407 -18.258 1.00 68.44 109 TRP A CA 1
ATOM 894 C C . TRP A 1 109 ? 5.927 -14.653 -18.254 1.00 68.44 109 TRP A C 1
ATOM 896 O O . TRP A 1 109 ? 5.498 -15.773 -18.531 1.00 68.44 109 TRP A O 1
ATOM 906 N N . ARG A 1 110 ? 5.100 -13.621 -18.041 1.00 71.19 110 ARG A N 1
ATOM 907 C CA . ARG A 1 110 ? 3.636 -13.738 -18.159 1.00 71.19 110 ARG A CA 1
ATOM 908 C C . ARG A 1 110 ? 3.225 -14.095 -19.585 1.00 71.19 110 ARG A C 1
ATOM 910 O O . ARG A 1 110 ? 2.268 -14.831 -19.783 1.00 71.19 110 ARG A O 1
ATOM 917 N N . THR A 1 111 ? 3.997 -13.651 -20.581 1.00 71.06 111 THR A N 1
ATOM 918 C CA . THR A 1 111 ? 3.777 -13.998 -21.998 1.00 71.06 111 THR A CA 1
ATOM 919 C C . THR A 1 111 ? 4.124 -15.448 -22.327 1.00 71.06 111 THR A C 1
ATOM 921 O O . THR A 1 111 ? 3.858 -15.910 -23.436 1.00 71.06 111 THR A O 1
ATOM 924 N N . LYS A 1 112 ? 4.766 -16.156 -21.394 1.00 70.50 112 LYS A N 1
ATOM 925 C CA . LYS A 1 112 ? 5.197 -17.545 -21.559 1.00 70.50 112 LYS A CA 1
ATOM 926 C C . LYS A 1 112 ? 4.275 -18.538 -20.859 1.00 70.50 112 LYS A C 1
ATOM 928 O O . LYS A 1 112 ? 4.542 -19.726 -20.953 1.00 70.50 112 LYS A O 1
ATOM 933 N N . ASP A 1 113 ? 3.225 -18.059 -20.188 1.00 64.75 113 ASP A N 1
ATOM 934 C CA . ASP A 1 113 ? 2.251 -18.890 -19.464 1.00 64.75 113 ASP A CA 1
ATOM 935 C C . ASP A 1 113 ? 2.889 -19.796 -18.389 1.00 64.75 113 ASP A C 1
ATOM 937 O O . ASP A 1 113 ? 2.409 -20.880 -18.075 1.00 64.75 113 ASP A O 1
ATOM 941 N N . VAL A 1 114 ? 4.017 -19.353 -17.819 1.00 54.44 114 VAL A N 1
ATOM 942 C CA . VAL A 1 114 ? 4.755 -20.076 -16.761 1.00 54.44 114 VAL A CA 1
ATOM 943 C C . VAL A 1 114 ? 4.583 -19.449 -15.375 1.00 54.44 114 VAL A C 1
ATOM 945 O O . VAL A 1 114 ? 5.224 -19.874 -14.417 1.00 54.44 114 VAL A O 1
ATOM 948 N N . ILE A 1 115 ? 3.756 -18.407 -15.266 1.00 54.34 115 ILE A N 1
ATOM 949 C CA . ILE A 1 115 ? 3.546 -17.636 -14.039 1.00 54.34 115 ILE A CA 1
ATOM 950 C C . ILE A 1 115 ? 2.167 -17.963 -13.475 1.00 54.34 115 ILE A C 1
ATOM 952 O O . ILE A 1 115 ? 1.164 -17.911 -14.183 1.00 54.34 115 ILE A O 1
ATOM 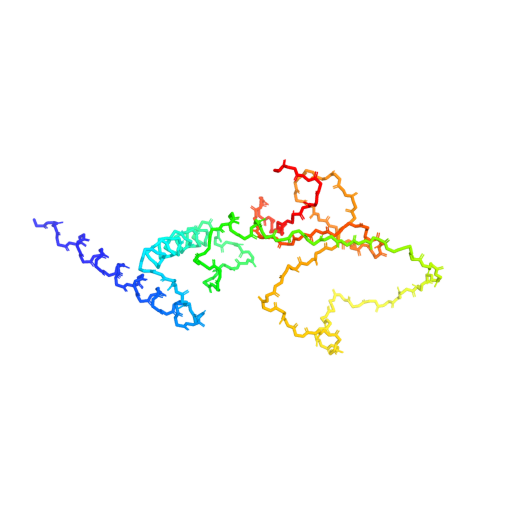956 N N . THR A 1 116 ? 2.113 -18.287 -12.186 1.00 51.03 116 THR A N 1
ATOM 957 C CA . THR A 1 116 ? 0.855 -18.526 -11.473 1.00 51.03 116 THR A CA 1
ATOM 958 C C . THR A 1 116 ? 0.074 -17.222 -11.256 1.00 51.03 116 THR A C 1
ATOM 960 O O . THR A 1 116 ? 0.674 -16.144 -11.258 1.00 51.03 116 THR A O 1
ATOM 963 N N . PRO A 1 117 ? -1.248 -17.287 -11.007 1.00 60.69 117 PRO A N 1
ATOM 964 C CA . PRO A 1 117 ? -2.030 -16.117 -10.615 1.00 60.69 117 PRO A CA 1
ATOM 965 C C . PRO A 1 117 ? -1.432 -15.377 -9.414 1.00 60.69 117 PRO A C 1
ATOM 967 O O . PRO A 1 117 ? -0.766 -15.974 -8.565 1.00 60.69 117 PRO A O 1
ATOM 970 N N . VAL A 1 118 ? -1.710 -14.074 -9.336 1.00 61.19 118 VAL A N 1
ATOM 971 C CA . VAL A 1 118 ? -1.352 -13.254 -8.174 1.00 61.19 118 VAL A CA 1
ATOM 972 C C . VAL A 1 118 ? -2.055 -13.812 -6.937 1.00 61.19 118 VAL A C 1
ATOM 974 O O . VAL A 1 118 ? -3.253 -14.091 -6.970 1.00 61.19 118 VAL A O 1
ATOM 977 N N . ILE A 1 119 ? -1.300 -13.971 -5.852 1.00 61.00 119 ILE A N 1
ATOM 978 C CA . ILE A 1 119 ? -1.825 -14.396 -4.556 1.00 61.00 119 ILE A CA 1
ATOM 979 C C . ILE A 1 119 ? -2.230 -13.131 -3.789 1.00 61.00 119 ILE A C 1
ATOM 981 O O . ILE A 1 119 ? -1.410 -12.234 -3.614 1.00 61.00 119 ILE A O 1
ATOM 985 N N . GLU A 1 120 ? -3.495 -13.047 -3.371 1.00 54.31 120 GLU A N 1
ATOM 986 C CA . GLU A 1 120 ? -4.040 -11.877 -2.657 1.00 54.31 120 GLU A CA 1
ATOM 987 C C . GLU A 1 120 ? -3.632 -11.835 -1.178 1.00 54.31 120 GLU A C 1
ATOM 989 O O . GLU A 1 120 ? -3.532 -10.761 -0.598 1.00 54.31 120 GLU A O 1
ATOM 994 N N . GLU A 1 121 ? -3.355 -12.995 -0.580 1.00 55.91 121 GLU A N 1
ATOM 995 C CA . GLU A 1 121 ? -3.025 -13.132 0.838 1.00 55.91 121 GLU A CA 1
ATOM 996 C C . GLU A 1 121 ? -1.771 -13.993 1.002 1.00 55.91 121 GLU A C 1
ATOM 998 O O . GLU A 1 121 ? -1.787 -15.208 0.793 1.00 55.91 121 GLU A O 1
ATOM 1003 N N . GLY A 1 122 ? -0.665 -13.353 1.372 1.00 55.41 122 GLY A N 1
ATOM 1004 C CA . GLY A 1 122 ? 0.576 -14.034 1.713 1.00 55.41 122 GLY A CA 1
ATOM 1005 C C . GLY A 1 122 ? 1.795 -13.110 1.666 1.00 55.41 122 GLY A C 1
ATOM 1006 O O . GLY A 1 122 ? 1.795 -12.108 0.952 1.00 55.41 122 GLY A O 1
ATOM 1007 N N . PRO A 1 123 ? 2.860 -13.421 2.421 1.00 54.28 123 PRO A N 1
ATOM 1008 C CA . PRO A 1 123 ? 4.125 -12.716 2.287 1.00 54.28 123 PRO A CA 1
ATOM 1009 C C . PRO A 1 123 ? 4.705 -12.938 0.883 1.00 54.28 123 PRO A C 1
ATOM 1011 O O . PRO A 1 123 ? 4.960 -14.076 0.491 1.00 54.28 123 PRO A O 1
ATOM 1014 N N . ILE A 1 124 ? 4.978 -11.856 0.146 1.00 62.62 124 ILE A N 1
ATOM 1015 C CA . ILE A 1 124 ? 5.870 -11.931 -1.016 1.00 62.62 124 ILE A CA 1
ATOM 1016 C C . ILE A 1 124 ? 7.289 -12.110 -0.472 1.00 62.62 124 ILE A C 1
ATOM 1018 O O . ILE A 1 124 ? 7.869 -11.193 0.116 1.00 62.62 124 ILE A O 1
ATOM 1022 N N . GLY A 1 125 ? 7.819 -13.322 -0.626 1.00 62.94 125 GLY A N 1
ATOM 1023 C CA . GLY A 1 125 ? 9.214 -13.629 -0.340 1.00 62.94 125 GLY A CA 1
ATOM 1024 C C . GLY A 1 125 ? 10.105 -13.169 -1.489 1.00 62.94 125 GLY A C 1
ATOM 1025 O O . GLY A 1 125 ? 9.839 -13.481 -2.647 1.00 62.94 125 GLY A O 1
ATOM 1026 N N . VAL A 1 126 ? 11.167 -12.445 -1.165 1.00 68.44 126 VAL A N 1
ATOM 1027 C CA . VAL A 1 126 ? 12.278 -12.134 -2.067 1.00 68.44 126 VAL A CA 1
ATOM 1028 C C . VAL A 1 126 ? 13.516 -12.854 -1.570 1.00 68.44 126 VAL A C 1
ATOM 1030 O O . VAL A 1 126 ? 13.763 -12.916 -0.372 1.00 68.44 126 VAL A O 1
ATOM 1033 N N . ILE A 1 127 ? 14.293 -13.421 -2.481 1.00 65.44 127 ILE A N 1
ATOM 1034 C CA . ILE A 1 127 ? 15.566 -14.052 -2.148 1.00 65.44 127 ILE A CA 1
ATOM 1035 C C . ILE A 1 127 ? 16.662 -13.058 -2.523 1.00 65.44 127 ILE A C 1
ATOM 1037 O O . ILE A 1 127 ? 16.706 -12.597 -3.662 1.00 65.44 127 ILE A O 1
ATOM 1041 N N . LEU A 1 128 ? 17.509 -12.708 -1.559 1.00 63.53 128 LEU A N 1
ATOM 1042 C CA . LEU A 1 128 ? 18.691 -11.876 -1.758 1.00 63.53 128 LEU A CA 1
ATOM 1043 C C . LEU A 1 128 ? 19.927 -12.663 -1.315 1.00 63.53 128 LEU A C 1
ATOM 1045 O O . LEU A 1 128 ? 19.845 -13.564 -0.480 1.00 63.53 128 LEU A O 1
ATOM 1049 N N . GLU A 1 129 ? 21.088 -12.335 -1.871 1.00 60.59 129 GLU A N 1
ATOM 1050 C CA . GLU A 1 129 ? 22.351 -12.797 -1.300 1.00 60.59 129 GLU A CA 1
ATOM 1051 C C . GLU A 1 129 ? 22.571 -12.175 0.091 1.00 60.59 129 GLU A C 1
ATOM 1053 O O . GLU A 1 129 ? 22.086 -11.070 0.363 1.00 60.59 129 GLU A O 1
ATOM 1058 N N . PRO A 1 130 ? 23.291 -12.853 1.000 1.00 52.06 130 PRO A N 1
ATOM 1059 C CA . PRO A 1 130 ? 23.531 -12.340 2.338 1.00 52.06 130 PRO A CA 1
ATOM 1060 C C . PRO A 1 130 ? 24.471 -11.132 2.252 1.00 52.06 130 PRO A C 1
ATOM 1062 O O . PRO A 1 130 ? 25.685 -11.272 2.119 1.00 52.06 130 PRO A O 1
ATOM 1065 N N . LEU A 1 131 ? 23.901 -9.933 2.349 1.00 54.81 131 LEU A N 1
ATOM 1066 C CA . LEU A 1 131 ? 24.633 -8.671 2.365 1.00 54.81 131 LEU A CA 1
ATOM 1067 C C . LEU A 1 131 ? 24.381 -7.917 3.670 1.00 54.81 131 LEU A C 1
ATOM 1069 O O . LEU A 1 131 ? 23.242 -7.685 4.073 1.00 54.81 131 LEU A O 1
ATOM 1073 N N . VAL A 1 132 ? 25.466 -7.468 4.303 1.00 47.41 132 VAL A N 1
ATOM 1074 C CA . VAL A 1 132 ? 25.420 -6.353 5.254 1.00 47.41 132 VAL A CA 1
ATOM 1075 C C . VAL A 1 132 ? 25.504 -5.082 4.416 1.00 47.41 132 VAL A C 1
ATOM 1077 O O . VAL A 1 132 ? 26.593 -4.614 4.093 1.00 47.41 132 VAL A O 1
ATOM 1080 N N . ALA A 1 133 ? 24.351 -4.569 3.998 1.00 52.62 133 ALA A N 1
ATOM 1081 C CA . ALA A 1 133 ? 24.252 -3.331 3.235 1.00 52.62 133 ALA A CA 1
ATOM 1082 C C . ALA A 1 133 ? 23.593 -2.241 4.087 1.00 52.62 133 ALA A C 1
ATOM 1084 O O . ALA A 1 133 ? 22.549 -2.461 4.698 1.00 52.62 133 ALA A O 1
ATOM 1085 N N . THR A 1 134 ? 24.191 -1.052 4.107 1.00 56.62 134 THR A N 1
ATOM 1086 C CA . THR A 1 134 ? 23.545 0.179 4.576 1.00 56.62 134 THR A CA 1
ATOM 1087 C C . THR A 1 134 ? 23.107 0.984 3.352 1.00 56.62 134 THR A C 1
ATOM 1089 O O . THR A 1 134 ? 23.959 1.327 2.532 1.00 56.62 134 THR A O 1
ATOM 1092 N N . GLY A 1 135 ? 21.814 1.297 3.226 1.00 64.62 135 GLY A N 1
ATOM 1093 C CA . GLY A 1 135 ? 21.255 2.086 2.113 1.00 64.62 135 GLY A CA 1
ATOM 1094 C C . GLY A 1 135 ? 20.513 1.251 1.059 1.00 64.62 135 GLY A C 1
ATOM 1095 O O . GLY A 1 135 ? 20.160 0.098 1.303 1.00 64.62 135 GLY A O 1
ATOM 1096 N N . IL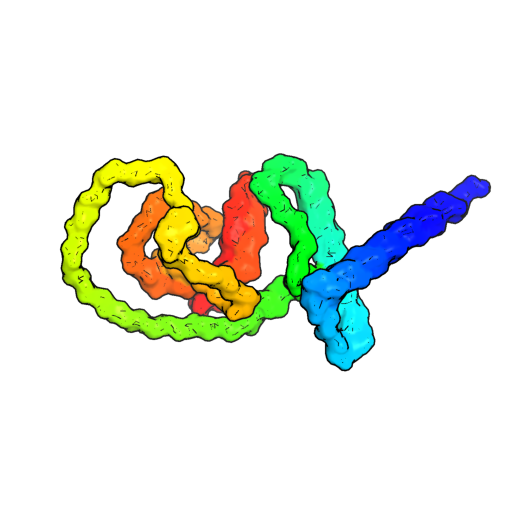E A 1 136 ? 20.247 1.843 -0.112 1.00 70.75 136 ILE A N 1
ATOM 1097 C CA . ILE A 1 136 ? 19.548 1.171 -1.221 1.00 70.75 136 ILE A CA 1
ATOM 1098 C C . ILE A 1 136 ? 20.504 0.221 -1.950 1.00 70.75 136 ILE A C 1
ATOM 1100 O O . ILE A 1 136 ? 21.421 0.663 -2.642 1.00 70.75 136 ILE A O 1
ATOM 1104 N N . TYR A 1 137 ? 20.244 -1.081 -1.842 1.00 71.25 137 TYR A N 1
ATOM 1105 C CA . TYR A 1 137 ? 20.921 -2.105 -2.633 1.00 71.25 137 TYR A CA 1
ATOM 1106 C C . TYR A 1 137 ? 20.338 -2.180 -4.051 1.00 71.25 137 TYR A C 1
ATOM 1108 O O . TYR A 1 137 ? 19.121 -2.192 -4.230 1.00 71.25 137 TYR A O 1
ATOM 1116 N N . ASP A 1 138 ? 21.215 -2.224 -5.053 1.00 69.94 138 ASP A N 1
ATOM 1117 C CA . ASP A 1 138 ? 20.868 -2.352 -6.468 1.00 69.94 138 ASP A CA 1
ATOM 1118 C C . ASP A 1 138 ? 21.897 -3.259 -7.145 1.00 69.94 138 ASP A C 1
ATOM 1120 O O . ASP A 1 138 ? 23.079 -2.917 -7.201 1.00 69.94 138 ASP A O 1
ATOM 1124 N N . GLU A 1 139 ? 21.448 -4.425 -7.608 1.00 67.12 139 GLU A N 1
ATOM 1125 C CA . GLU A 1 139 ? 22.280 -5.437 -8.257 1.00 67.12 139 GLU A CA 1
ATOM 1126 C C . GLU A 1 139 ? 21.810 -5.633 -9.701 1.00 67.12 139 GLU A C 1
ATOM 1128 O O . GLU A 1 139 ? 20.907 -6.437 -9.962 1.00 67.12 139 GLU A O 1
ATOM 1133 N N . PRO A 1 140 ? 22.396 -4.891 -10.658 1.00 60.28 140 PRO A N 1
ATOM 1134 C CA . PRO A 1 140 ? 21.926 -4.865 -12.038 1.00 60.28 140 PRO A CA 1
ATOM 1135 C C . PRO A 1 140 ? 22.151 -6.195 -12.758 1.00 60.28 140 PRO A C 1
ATOM 1137 O O . PRO A 1 140 ? 21.519 -6.447 -13.783 1.00 60.28 140 PRO A O 1
ATOM 1140 N N . THR A 1 141 ? 23.051 -7.044 -12.252 1.00 58.25 141 THR A N 1
ATOM 1141 C CA . THR A 1 141 ? 23.358 -8.327 -12.888 1.00 58.25 141 THR A CA 1
ATOM 1142 C C . THR A 1 141 ? 22.475 -9.466 -12.394 1.00 58.25 141 THR A C 1
ATOM 1144 O O . THR A 1 141 ? 22.444 -10.498 -13.063 1.00 58.25 141 THR A O 1
ATOM 1147 N N . CYS A 1 142 ? 21.741 -9.264 -11.283 1.00 57.47 142 CYS A N 1
ATOM 1148 C CA . CYS A 1 142 ? 20.915 -10.258 -10.583 1.00 57.47 142 CYS A CA 1
ATOM 1149 C C . CYS A 1 142 ? 21.471 -11.680 -10.772 1.00 57.47 142 CYS A C 1
ATOM 1151 O O . CYS A 1 142 ? 20.836 -12.516 -11.429 1.00 57.47 142 CYS A O 1
ATOM 1153 N N . PRO A 1 143 ? 22.715 -11.929 -10.320 1.00 54.22 143 PRO A N 1
ATOM 1154 C CA . PRO A 1 143 ? 23.383 -13.178 -10.617 1.00 54.22 143 PRO A CA 1
ATOM 1155 C C . PRO A 1 143 ? 22.527 -14.309 -10.041 1.00 54.22 143 PRO A C 1
ATOM 1157 O O . PRO A 1 143 ? 22.060 -14.224 -8.909 1.00 54.22 143 PRO A O 1
ATOM 1160 N N . GLN A 1 144 ? 22.270 -15.352 -10.838 1.00 54.03 144 GLN A N 1
ATOM 1161 C CA . GLN A 1 144 ? 21.565 -16.555 -10.374 1.00 54.03 144 GLN A CA 1
ATOM 1162 C C . GLN A 1 144 ? 22.496 -17.391 -9.496 1.00 54.03 144 GLN A C 1
ATOM 1164 O O . GLN A 1 144 ? 22.865 -18.518 -9.818 1.00 54.03 144 GLN A O 1
ATOM 1169 N N . THR A 1 145 ? 22.960 -16.784 -8.421 1.00 51.47 145 THR A N 1
ATOM 1170 C CA . THR A 1 145 ? 23.603 -17.460 -7.318 1.00 51.47 145 THR A CA 1
ATOM 1171 C C . THR A 1 145 ? 22.529 -18.096 -6.455 1.00 51.47 145 THR A C 1
ATOM 1173 O O . THR A 1 145 ? 21.358 -17.702 -6.475 1.00 51.47 145 THR A O 1
ATOM 1176 N N . ASP A 1 146 ? 22.924 -19.117 -5.704 1.00 52.19 146 ASP A N 1
ATOM 1177 C CA . ASP A 1 146 ? 22.065 -19.731 -4.702 1.00 52.19 146 ASP A CA 1
ATOM 1178 C C . ASP A 1 146 ? 21.839 -18.716 -3.578 1.00 52.19 146 ASP A C 1
ATOM 1180 O O . ASP A 1 146 ? 22.540 -18.709 -2.563 1.00 52.19 146 ASP A O 1
ATOM 1184 N N . GLY A 1 147 ? 20.880 -17.814 -3.780 1.00 52.78 147 GLY A N 1
ATOM 1185 C CA . GLY A 1 147 ? 20.448 -16.878 -2.762 1.00 52.78 147 GLY A CA 1
ATOM 1186 C C . GLY A 1 147 ? 20.010 -17.673 -1.537 1.00 52.78 147 GLY A C 1
ATOM 1187 O O . GLY A 1 147 ? 18.990 -18.360 -1.536 1.00 52.78 147 GLY A O 1
ATOM 1188 N N . ASN A 1 148 ? 20.834 -17.638 -0.496 1.00 56.03 148 ASN A N 1
ATOM 1189 C CA . ASN A 1 148 ? 20.645 -18.445 0.707 1.00 56.03 148 ASN A CA 1
ATOM 1190 C C . ASN A 1 148 ? 19.776 -17.735 1.754 1.00 56.03 148 ASN A C 1
ATOM 1192 O O . ASN A 1 148 ? 19.604 -18.247 2.861 1.00 56.03 148 ASN A O 1
ATOM 1196 N N . HIS A 1 149 ? 19.252 -16.555 1.410 1.00 59.97 149 HIS A N 1
ATOM 1197 C CA . HIS A 1 149 ? 18.651 -15.648 2.365 1.00 59.97 149 HIS A CA 1
ATOM 1198 C C . HIS A 1 149 ? 17.350 -15.037 1.830 1.00 59.97 149 HIS A C 1
ATOM 1200 O O . HIS A 1 149 ? 17.333 -14.132 0.997 1.00 59.97 149 HIS A O 1
ATOM 1206 N N . ALA A 1 150 ? 16.224 -15.565 2.310 1.00 64.19 150 ALA A N 1
ATOM 1207 C CA . ALA A 1 150 ? 14.897 -15.062 1.977 1.00 64.19 150 ALA A CA 1
ATOM 1208 C C . ALA A 1 150 ? 14.485 -13.929 2.930 1.00 64.19 150 ALA A C 1
ATOM 1210 O O . ALA A 1 150 ? 14.629 -14.019 4.150 1.00 64.19 150 ALA A O 1
ATOM 1211 N N . MET A 1 151 ? 13.929 -12.867 2.364 1.00 71.25 151 MET A N 1
ATOM 1212 C CA . MET A 1 151 ? 13.418 -11.684 3.045 1.00 71.25 151 MET A CA 1
ATOM 1213 C C . MET A 1 151 ? 11.973 -11.437 2.610 1.00 71.25 151 MET A C 1
ATOM 1215 O O . MET A 1 151 ? 11.544 -11.861 1.541 1.00 71.25 151 MET A O 1
ATOM 1219 N N . GLN A 1 152 ? 11.191 -10.765 3.445 1.00 69.62 152 GLN A N 1
ATOM 1220 C CA . GLN A 1 152 ? 9.801 -10.438 3.129 1.00 69.62 152 GLN A CA 1
ATOM 1221 C C . GLN A 1 152 ? 9.723 -9.014 2.585 1.00 69.62 152 GLN A C 1
ATOM 1223 O O . GLN A 1 152 ? 10.213 -8.095 3.240 1.00 69.62 152 GLN A O 1
ATOM 1228 N N . VAL A 1 153 ? 9.067 -8.803 1.444 1.00 73.62 153 VAL A N 1
ATOM 1229 C CA . VAL A 1 153 ? 8.729 -7.441 1.002 1.00 73.62 153 VAL A CA 1
ATOM 1230 C C . VAL A 1 153 ? 7.644 -6.887 1.920 1.00 73.62 153 VAL A C 1
ATOM 1232 O O . VAL A 1 153 ? 6.597 -7.507 2.098 1.00 73.62 153 VAL A O 1
ATOM 1235 N N . VAL A 1 154 ? 7.902 -5.722 2.510 1.00 70.31 154 VAL A N 1
ATOM 1236 C CA . VAL A 1 154 ? 7.009 -5.069 3.481 1.00 70.31 154 VAL A CA 1
ATOM 1237 C C . VAL A 1 154 ? 6.583 -3.657 3.071 1.00 70.31 154 VAL A C 1
ATOM 1239 O O . VAL A 1 154 ? 5.717 -3.065 3.710 1.00 70.31 154 VAL A O 1
ATOM 1242 N N . GLY A 1 155 ? 7.159 -3.102 2.003 1.00 69.12 155 GLY A N 1
ATOM 1243 C CA . GLY A 1 155 ? 6.801 -1.776 1.504 1.00 69.12 155 GLY A CA 1
ATOM 1244 C C . GLY A 1 155 ? 7.671 -1.318 0.337 1.00 69.12 155 GLY A C 1
ATOM 1245 O O . GLY A 1 155 ? 8.434 -2.099 -0.228 1.00 69.12 155 GLY A O 1
ATOM 1246 N N . TYR A 1 156 ? 7.566 -0.038 -0.008 1.00 79.44 156 TYR A N 1
ATOM 1247 C CA . TYR A 1 156 ? 8.363 0.632 -1.038 1.00 79.44 156 TYR A CA 1
ATOM 1248 C C . TYR A 1 156 ? 8.627 2.090 -0.629 1.00 79.44 156 TYR A C 1
ATOM 1250 O O . TYR A 1 156 ? 7.896 2.646 0.196 1.00 79.44 156 TYR A O 1
ATOM 1258 N N . GLY A 1 157 ? 9.668 2.707 -1.187 1.00 76.25 157 GLY A N 1
ATOM 1259 C CA . GLY A 1 157 ? 10.092 4.069 -0.856 1.00 76.25 157 GLY A CA 1
ATOM 1260 C C . GLY A 1 157 ? 10.923 4.728 -1.957 1.00 76.25 157 GLY A C 1
ATOM 1261 O O . GLY A 1 157 ? 11.066 4.201 -3.062 1.00 76.25 157 GLY A O 1
ATOM 1262 N N . THR A 1 158 ? 11.450 5.920 -1.672 1.00 73.56 158 THR A N 1
ATOM 1263 C CA . THR A 1 158 ? 12.340 6.664 -2.578 1.00 73.56 158 THR A CA 1
ATOM 1264 C C . THR A 1 158 ? 13.370 7.439 -1.773 1.00 73.56 158 THR A C 1
ATOM 1266 O O . THR A 1 158 ? 13.016 8.100 -0.800 1.00 73.56 158 THR A O 1
ATOM 1269 N N . GLU A 1 159 ? 14.635 7.375 -2.177 1.00 73.38 159 GLU A N 1
ATOM 1270 C CA . GLU A 1 159 ? 15.728 8.166 -1.601 1.00 73.38 159 GLU A CA 1
ATOM 1271 C C . G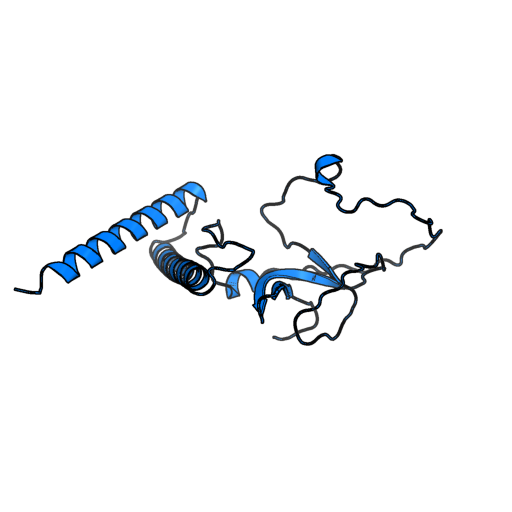LU A 1 159 ? 16.572 8.709 -2.754 1.00 73.38 159 GLU A C 1
ATOM 1273 O O . GLU A 1 159 ? 16.901 7.975 -3.686 1.00 73.38 159 GLU A O 1
ATOM 1278 N N . GLY A 1 160 ? 16.854 10.015 -2.755 1.00 77.81 160 GLY A N 1
ATOM 1279 C CA . GLY A 1 160 ? 17.634 10.646 -3.828 1.00 77.81 160 GLY A CA 1
ATOM 1280 C C . GLY A 1 160 ? 17.056 10.454 -5.241 1.00 77.81 160 GLY A C 1
ATOM 1281 O O . GLY A 1 160 ? 17.815 10.391 -6.201 1.00 77.81 160 GLY A O 1
ATOM 1282 N N . GLY A 1 161 ? 15.731 10.306 -5.374 1.00 75.69 161 GLY A N 1
ATOM 1283 C CA . GLY A 1 161 ? 15.060 10.048 -6.657 1.00 75.69 161 GLY A CA 1
ATOM 1284 C C . GLY A 1 161 ? 15.112 8.591 -7.140 1.00 75.69 161 GLY A C 1
ATOM 1285 O O . GLY A 1 161 ? 14.558 8.289 -8.195 1.00 75.69 161 GLY A O 1
ATOM 1286 N N . LYS A 1 162 ? 15.726 7.674 -6.380 1.00 67.75 162 LYS A N 1
ATOM 1287 C CA . LYS A 1 162 ? 15.791 6.244 -6.707 1.00 67.75 162 LYS A CA 1
ATOM 1288 C C . LYS A 1 162 ? 14.693 5.469 -5.960 1.00 67.75 162 LYS A C 1
ATOM 1290 O O . LYS A 1 162 ? 14.693 5.487 -4.725 1.00 67.75 162 LYS A O 1
ATOM 1295 N N . PRO A 1 163 ? 13.741 4.816 -6.656 1.00 70.56 163 PRO A N 1
ATOM 1296 C CA . PRO A 1 163 ? 12.729 3.987 -6.006 1.00 70.56 163 PRO A CA 1
ATOM 1297 C C . PRO A 1 163 ? 13.343 2.679 -5.483 1.00 70.56 163 PRO A C 1
ATOM 1299 O O . PRO A 1 163 ? 14.266 2.141 -6.093 1.00 70.56 163 PRO A O 1
ATOM 1302 N N . TYR A 1 164 ? 12.827 2.155 -4.369 1.00 70.56 164 TYR A N 1
ATOM 1303 C CA . TYR A 1 164 ? 13.293 0.894 -3.777 1.00 70.56 164 TYR A CA 1
ATOM 1304 C C . TYR A 1 164 ? 12.180 0.136 -3.044 1.00 70.56 164 TYR A C 1
ATOM 1306 O O . TYR A 1 164 ? 11.188 0.723 -2.608 1.00 70.56 164 TYR A O 1
ATOM 1314 N N . TRP A 1 165 ? 12.371 -1.175 -2.880 1.00 73.75 165 TRP A N 1
ATOM 1315 C CA . TRP A 1 165 ? 11.533 -2.031 -2.037 1.00 73.75 165 TRP A CA 1
ATOM 1316 C C . TRP A 1 165 ? 12.089 -2.088 -0.612 1.00 73.75 165 TRP A C 1
ATOM 1318 O O . TRP A 1 165 ? 13.296 -2.203 -0.412 1.00 73.75 165 TRP A O 1
ATOM 1328 N N . LEU A 1 166 ? 11.202 -2.023 0.380 1.00 68.62 166 LEU A N 1
ATOM 1329 C CA . LEU A 1 166 ? 11.531 -2.274 1.781 1.00 68.62 166 LEU A CA 1
ATOM 1330 C C . LEU A 1 166 ? 11.398 -3.772 2.046 1.00 68.62 166 LEU A C 1
ATOM 1332 O O . LEU A 1 166 ? 10.317 -4.341 1.868 1.00 68.62 166 LEU A O 1
ATOM 1336 N N . CYS A 1 167 ? 12.482 -4.394 2.501 1.00 70.25 167 CYS A N 1
ATOM 1337 C CA . CYS A 1 167 ? 12.540 -5.828 2.754 1.00 70.25 167 CYS A CA 1
ATOM 1338 C C . CYS A 1 167 ? 12.909 -6.101 4.220 1.00 70.25 167 CYS A C 1
ATOM 1340 O O . CYS A 1 167 ? 13.881 -5.556 4.737 1.00 70.25 167 CYS A O 1
ATOM 1342 N N . LYS A 1 168 ? 12.147 -6.970 4.890 1.00 67.62 168 LYS A N 1
ATOM 1343 C CA . LYS A 1 168 ? 12.366 -7.396 6.277 1.00 67.62 168 LYS A CA 1
ATOM 1344 C C . LYS A 1 168 ? 13.183 -8.686 6.323 1.00 67.62 168 LYS A C 1
ATOM 1346 O O . LYS A 1 168 ? 12.842 -9.669 5.666 1.00 67.62 168 LYS A O 1
ATOM 1351 N N . ASN A 1 169 ? 14.231 -8.681 7.145 1.00 63.94 169 ASN A N 1
ATOM 1352 C CA . ASN A 1 169 ? 15.115 -9.819 7.402 1.00 63.94 169 ASN A CA 1
ATOM 1353 C C . ASN A 1 169 ? 14.716 -10.570 8.704 1.00 63.94 169 ASN A C 1
ATOM 1355 O O . ASN A 1 169 ? 14.100 -9.992 9.600 1.00 63.94 169 ASN A O 1
ATOM 1359 N N . SER A 1 170 ? 15.078 -11.851 8.838 1.00 60.19 170 SER A N 1
ATOM 1360 C CA . SER A 1 170 ? 15.002 -12.659 10.062 1.00 60.19 170 SER A CA 1
ATOM 1361 C C . SER A 1 170 ? 15.999 -12.264 11.164 1.00 60.19 170 SER A C 1
ATOM 1363 O O . SER A 1 170 ? 15.741 -12.597 12.318 1.00 60.19 170 SER A O 1
ATOM 1365 N N . TRP A 1 171 ? 17.101 -11.572 10.838 1.00 54.31 171 TRP A N 1
ATOM 1366 C CA . TRP A 1 171 ? 18.244 -11.348 11.749 1.00 54.31 171 TRP A CA 1
ATOM 1367 C C . TRP A 1 171 ? 18.280 -9.995 12.494 1.00 54.31 171 TRP A C 1
ATOM 1369 O O . TRP A 1 171 ? 19.237 -9.746 13.219 1.00 54.31 171 TRP A O 1
ATOM 1379 N N . GLY A 1 172 ? 17.284 -9.117 12.330 1.00 44.69 172 GLY A N 1
ATOM 1380 C CA . GLY A 1 172 ? 17.281 -7.779 12.945 1.00 44.69 172 GLY A CA 1
ATOM 1381 C C . GLY A 1 172 ? 16.218 -7.597 14.031 1.00 44.69 172 GLY A C 1
ATOM 1382 O O . GLY A 1 172 ? 15.059 -7.976 13.838 1.00 44.69 172 GLY A O 1
ATOM 1383 N N . GLU A 1 173 ? 16.606 -6.977 15.147 1.00 46.59 173 GLU A N 1
ATOM 1384 C CA . GLU A 1 173 ? 15.700 -6.172 15.965 1.00 46.59 173 GLU A CA 1
ATOM 1385 C C . GLU A 1 173 ? 15.852 -4.721 15.494 1.00 46.59 173 GLU A C 1
ATOM 1387 O O . GLU A 1 173 ? 16.865 -4.096 15.794 1.00 46.59 173 GLU A O 1
ATOM 1392 N N . TYR A 1 174 ? 14.843 -4.230 14.766 1.00 40.31 174 TYR A N 1
ATOM 1393 C CA . TYR A 1 174 ? 14.703 -2.860 14.236 1.00 40.31 174 TYR A CA 1
ATOM 1394 C C . TYR A 1 174 ? 15.589 -2.515 13.029 1.00 40.31 174 TYR A C 1
ATOM 1396 O O . TYR A 1 174 ? 16.828 -2.423 13.157 1.00 40.31 174 TYR A O 1
#

Organism: NCBI:txid392033

Radius of gyration: 22.17 Å; chains: 1; bounding box: 46×71×44 Å

InterPro domains:
  IPR000668 Peptidase C1A, papain C-terminal [PF00112] (133-173)
  IPR013201 Cathepsin propeptide inhibitor domain (I29) [PF08246] (21-78)
  IPR013201 Cathepsin propeptide inhibitor domain (I29) [SM00848] (21-79)
  IPR025660 Cysteine peptidase, histidine active site [PS00639] (147-157)
  IPR038765 Papain-like cysteine peptidase superfamily [SSF54001] (17-125)
  IPR038765 Papain-like cysteine peptidase superfamily [SSF54001] (134-173)

Sequence (174 aa):
MKLILLFVLFGAVVSNLSFEWGKFKYDYKKQYSSAAEENERRQIFIENIDRMRSYQQSHPDATFTVAINHLTDRRIEELVSGPKVHFEARPALLKNSIEVKNLPESLDWRTKDVITPVIEEGPIGVILEPLVATGIYDEPTCPQTDGNHAMQVVGYGTEGGKPYWLCKNSWGEY

Foldseek 3Di:
DPPPVVVVVVVVVVVVLVVVLVVLCVVLVDDDPDPVLSVLLSVQLVVLVVVQVVVCVVCVPAPDHDDRDNCSSDDLCVLPPDDDDDDDDDDDDDDDDDDDPDDDPDDDCVVVVPDDDDDPDDFPKDQDADDPDDDADDDPCPPPDPRPFIWTFSAWDDDPSDIHTDTHGPPDDD